Protein AF-A0A376LHN8-F1 (afdb_monomer_lite)

pLDDT: mean 84.38, std 9.04, range [45.0, 90.56]

Structure (mmCIF, N/CA/C/O backbone):
data_AF-A0A376LHN8-F1
#
_entry.id   AF-A0A376LHN8-F1
#
loop_
_atom_site.group_PDB
_atom_site.id
_atom_site.type_symbol
_atom_site.label_atom_id
_atom_site.label_alt_id
_atom_site.label_comp_id
_atom_site.label_asym_id
_atom_site.label_entity_id
_atom_site.label_seq_id
_atom_site.pdbx_PDB_ins_code
_atom_site.Cart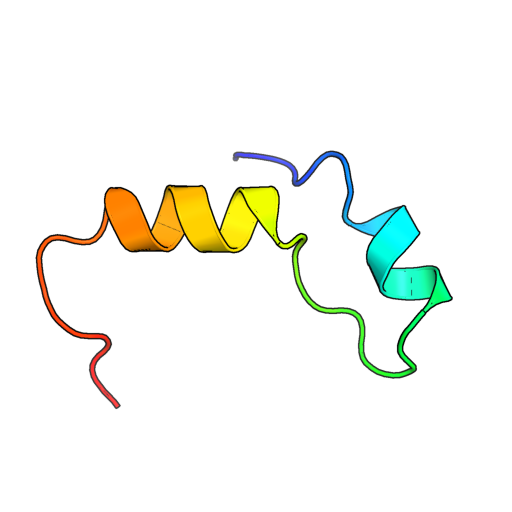n_x
_atom_site.Cartn_y
_atom_site.Cartn_z
_atom_site.occupancy
_atom_site.B_iso_or_equiv
_atom_site.auth_seq_id
_atom_site.auth_comp_id
_atom_site.auth_asym_id
_atom_site.auth_atom_id
_atom_site.pdbx_PDB_model_num
ATOM 1 N N . MET A 1 1 ? 13.630 -1.493 3.784 1.00 45.00 1 MET A N 1
ATOM 2 C CA . MET A 1 1 ? 12.245 -1.690 4.250 1.00 45.00 1 MET A CA 1
ATOM 3 C C . MET A 1 1 ? 11.709 -0.320 4.610 1.00 45.00 1 MET A C 1
ATOM 5 O O . MET A 1 1 ? 12.073 0.190 5.657 1.00 45.00 1 MET A O 1
ATOM 9 N N . SER A 1 2 ? 10.991 0.337 3.697 1.00 56.22 2 SER A N 1
ATOM 10 C CA . SER A 1 2 ? 10.296 1.578 4.052 1.00 56.22 2 SER A CA 1
ATOM 11 C C . SER A 1 2 ? 9.020 1.132 4.756 1.00 56.22 2 SER A C 1
ATOM 13 O O . SER A 1 2 ? 8.132 0.557 4.131 1.00 56.22 2 SER A O 1
ATOM 15 N N . GLN A 1 3 ? 9.057 1.193 6.084 1.00 70.44 3 GLN A N 1
ATOM 16 C CA . GLN A 1 3 ? 7.925 0.887 6.940 1.00 70.44 3 GLN A CA 1
ATOM 17 C C . GLN A 1 3 ? 7.005 2.094 6.831 1.00 70.44 3 GLN A C 1
ATOM 19 O O . GLN A 1 3 ? 7.413 3.207 7.153 1.00 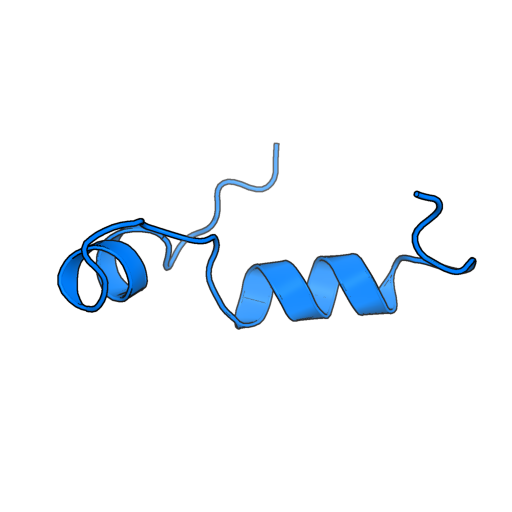70.44 3 GLN A O 1
ATOM 24 N N . ASP A 1 4 ? 5.835 1.884 6.250 1.00 84.06 4 ASP A N 1
ATOM 25 C CA . ASP A 1 4 ? 4.886 2.944 5.972 1.00 84.06 4 ASP A CA 1
ATOM 26 C C . ASP A 1 4 ? 4.402 3.587 7.291 1.00 84.06 4 ASP A C 1
ATOM 28 O O . ASP A 1 4 ? 3.651 2.956 8.039 1.00 84.06 4 ASP A O 1
ATOM 32 N N . PRO A 1 5 ? 4.812 4.832 7.599 1.00 85.94 5 PRO A N 1
ATOM 33 C CA . PRO A 1 5 ? 4.581 5.440 8.908 1.00 85.94 5 PRO A CA 1
ATOM 34 C C . PRO A 1 5 ? 3.112 5.797 9.156 1.00 85.94 5 PRO A C 1
ATOM 36 O O . PRO A 1 5 ? 2.747 6.140 10.277 1.00 85.94 5 PRO A O 1
ATOM 39 N N . PHE A 1 6 ? 2.266 5.741 8.125 1.00 89.00 6 PHE A N 1
ATOM 40 C CA . PHE A 1 6 ? 0.851 6.097 8.215 1.00 89.00 6 PHE A CA 1
ATOM 41 C C . PHE A 1 6 ? -0.081 4.921 7.928 1.00 89.00 6 PHE A C 1
ATOM 43 O O . PHE A 1 6 ? -1.276 5.119 7.702 1.00 89.00 6 PHE A O 1
ATOM 50 N N . GLN A 1 7 ? 0.450 3.700 7.951 1.00 86.44 7 GLN A N 1
ATOM 51 C CA . GLN A 1 7 ? -0.317 2.495 7.671 1.00 86.44 7 GLN A CA 1
ATOM 52 C C . GLN A 1 7 ? -1.494 2.318 8.645 1.00 86.44 7 GLN A C 1
ATOM 54 O O . GLN A 1 7 ? -2.603 2.010 8.215 1.00 86.44 7 GLN A O 1
ATOM 59 N N . GLU A 1 8 ? -1.282 2.560 9.943 1.00 86.44 8 GLU A N 1
ATOM 60 C CA . GLU A 1 8 ? -2.326 2.421 10.972 1.00 86.44 8 GLU A CA 1
ATOM 61 C C . GLU A 1 8 ? -3.487 3.405 10.753 1.00 86.44 8 GLU A C 1
ATOM 63 O O . GLU A 1 8 ? -4.650 3.021 10.834 1.00 86.44 8 GLU A O 1
ATOM 68 N N . ARG A 1 9 ? -3.182 4.645 10.350 1.00 88.94 9 ARG A N 1
ATOM 69 C CA . ARG A 1 9 ? -4.188 5.673 10.038 1.00 88.94 9 ARG A CA 1
ATOM 70 C C . ARG A 1 9 ? -5.123 5.244 8.905 1.00 88.94 9 ARG A C 1
ATOM 72 O O . ARG A 1 9 ? -6.329 5.460 8.987 1.00 88.94 9 ARG A O 1
ATOM 79 N N . GLU A 1 10 ? -4.585 4.676 7.824 1.00 86.50 10 GLU A N 1
ATOM 80 C CA . GLU A 1 10 ? -5.429 4.194 6.720 1.00 86.50 10 GLU A CA 1
ATOM 81 C C . GLU A 1 10 ? -6.160 2.894 7.084 1.00 86.50 10 GLU A C 1
ATOM 83 O O . GLU A 1 10 ? -7.276 2.669 6.609 1.00 86.50 10 GLU A O 1
ATOM 88 N N . ALA A 1 11 ? -5.580 2.068 7.959 1.00 86.25 11 ALA A N 1
ATOM 89 C CA . ALA A 1 11 ? -6.206 0.841 8.442 1.00 86.25 11 ALA A CA 1
ATOM 90 C C . ALA A 1 11 ? -7.461 1.090 9.289 1.00 86.25 11 ALA A C 1
ATOM 92 O O . ALA A 1 11 ? -8.398 0.299 9.234 1.00 86.25 11 ALA A O 1
ATOM 93 N N . GLU A 1 12 ? -7.529 2.207 10.011 1.00 87.56 12 GLU A N 1
ATOM 94 C CA . GLU A 1 12 ? -8.740 2.610 10.741 1.00 87.56 12 GLU A CA 1
ATOM 95 C C . GLU A 1 12 ? -9.895 3.008 9.809 1.00 87.56 12 GLU A C 1
ATOM 97 O O . GLU A 1 12 ? -11.067 2.917 10.177 1.00 87.56 12 GLU A O 1
ATOM 102 N N . LYS A 1 13 ? -9.581 3.460 8.591 1.00 84.94 13 LYS A N 1
ATOM 103 C CA . LYS A 1 13 ? -10.557 4.052 7.669 1.00 84.94 13 LYS A CA 1
ATOM 104 C C . LYS A 1 13 ? -11.197 3.034 6.727 1.00 84.94 13 LYS A C 1
ATOM 106 O O . LYS A 1 13 ? -12.309 3.264 6.248 1.00 84.94 13 LYS A O 1
ATOM 111 N N . TYR A 1 14 ? -10.514 1.924 6.453 1.00 82.25 14 TYR A N 1
ATOM 112 C CA . TYR A 1 14 ? -10.951 0.926 5.481 1.00 82.25 14 TYR A CA 1
ATOM 113 C C . TYR A 1 14 ? -10.872 -0.490 6.048 1.00 82.25 14 TYR A C 1
ATOM 115 O O . TYR A 1 14 ? -9.867 -0.887 6.624 1.00 82.25 14 TYR A O 1
ATOM 123 N N . ALA A 1 15 ? -11.905 -1.296 5.786 1.00 83.50 15 ALA A N 1
ATOM 124 C CA . ALA A 1 15 ? -11.947 -2.705 6.190 1.00 83.50 15 ALA A CA 1
ATOM 125 C C . ALA A 1 15 ? -10.816 -3.553 5.572 1.00 83.50 15 ALA A C 1
ATOM 127 O O . ALA A 1 15 ? -10.417 -4.560 6.148 1.00 83.50 15 ALA A O 1
ATOM 128 N N . ASN A 1 16 ? -10.298 -3.133 4.413 1.00 84.38 16 ASN A N 1
ATOM 129 C CA . ASN A 1 16 ? -9.107 -3.696 3.786 1.00 84.38 16 ASN A CA 1
ATOM 130 C C . ASN A 1 16 ? -7.993 -2.640 3.822 1.00 84.38 16 ASN A C 1
ATOM 132 O O . ASN A 1 16 ? -7.993 -1.751 2.964 1.00 84.38 16 ASN A O 1
ATOM 136 N N . PRO A 1 17 ? -7.075 -2.704 4.801 1.00 81.19 17 PRO A N 1
ATOM 137 C CA . PRO A 1 17 ? -6.020 -1.714 4.947 1.00 81.19 17 PRO A CA 1
ATOM 138 C C . PRO A 1 17 ? -5.097 -1.741 3.730 1.00 81.19 17 PRO A C 1
ATOM 140 O O . PRO A 1 17 ? -4.546 -2.780 3.361 1.00 81.19 17 PRO A O 1
ATOM 143 N N . ILE A 1 18 ? -4.930 -0.578 3.112 1.00 85.50 18 ILE A N 1
ATOM 144 C CA . ILE A 1 18 ? -3.952 -0.341 2.052 1.00 85.50 18 ILE A CA 1
ATOM 145 C C . ILE A 1 18 ? -2.765 0.441 2.627 1.00 85.50 18 ILE A C 1
ATOM 147 O O . ILE A 1 18 ? -2.910 1.070 3.678 1.00 85.50 18 ILE A O 1
ATOM 151 N N . PRO A 1 19 ? -1.600 0.441 1.956 1.00 90.50 19 PRO A N 1
ATOM 152 C CA . PRO A 1 19 ? -0.532 1.363 2.305 1.00 90.50 19 PRO A CA 1
ATOM 153 C C . PRO A 1 19 ? -1.008 2.815 2.215 1.00 90.50 19 PRO A C 1
ATOM 155 O O . PRO A 1 19 ? -1.926 3.150 1.459 1.00 90.50 19 PRO A O 1
ATOM 158 N N . SER A 1 20 ? -0.345 3.687 2.954 1.00 89.94 20 SER A N 1
ATOM 159 C CA . SER A 1 20 ? -0.620 5.103 2.995 1.00 89.94 20 SER A CA 1
ATOM 160 C C . SER A 1 20 ? -0.474 5.743 1.634 1.00 89.94 20 SER A C 1
ATOM 162 O O . SER A 1 20 ? 0.309 5.333 0.767 1.00 89.94 20 SER A O 1
ATOM 164 N N . ARG A 1 21 ? -1.236 6.820 1.465 1.00 90.56 21 ARG A N 1
ATOM 165 C CA . ARG A 1 21 ? -1.190 7.644 0.267 1.00 90.56 21 ARG A CA 1
ATOM 166 C C . ARG A 1 21 ? 0.236 8.112 -0.023 1.00 90.56 21 ARG A C 1
ATOM 168 O O . ARG A 1 21 ? 0.658 8.102 -1.177 1.00 90.56 21 ARG A O 1
ATOM 175 N N . GLU A 1 22 ? 0.958 8.528 1.010 1.00 90.00 22 GLU A N 1
ATOM 176 C CA . GLU A 1 22 ? 2.327 9.029 0.922 1.00 90.00 22 GLU A CA 1
ATOM 177 C C . GLU A 1 22 ? 3.274 7.951 0.388 1.00 90.00 22 GLU A C 1
ATOM 179 O O . GLU A 1 22 ? 4.012 8.195 -0.569 1.00 90.00 22 GLU A O 1
ATOM 184 N N . PHE A 1 23 ? 3.183 6.742 0.943 1.00 90.19 23 PHE A N 1
ATOM 185 C CA . PHE A 1 23 ? 3.981 5.602 0.511 1.00 90.19 23 PHE A CA 1
ATOM 186 C C . PHE A 1 23 ? 3.671 5.192 -0.934 1.00 90.19 23 PHE A C 1
ATOM 188 O O . PHE A 1 23 ? 4.584 4.961 -1.729 1.00 90.19 23 PHE A O 1
ATOM 195 N N . ILE A 1 24 ? 2.388 5.144 -1.307 1.00 90.06 24 ILE A N 1
ATOM 196 C CA . ILE A 1 24 ? 1.963 4.814 -2.674 1.00 90.06 24 ILE A CA 1
ATOM 197 C C . ILE A 1 24 ? 2.525 5.832 -3.666 1.00 90.06 24 ILE A C 1
ATOM 199 O O . ILE A 1 24 ? 3.071 5.442 -4.696 1.00 90.06 24 ILE A O 1
ATOM 203 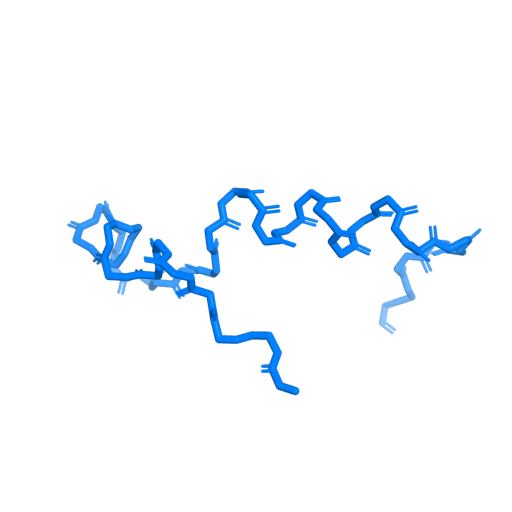N N . LEU A 1 25 ? 2.431 7.128 -3.369 1.00 89.94 25 LEU A N 1
ATOM 204 C CA . LEU A 1 25 ? 2.938 8.169 -4.262 1.00 89.94 25 LEU A CA 1
ATOM 205 C C . LEU A 1 25 ? 4.458 8.122 -4.396 1.00 89.94 25 LEU A C 1
ATOM 207 O O . LEU A 1 25 ? 4.950 8.204 -5.516 1.00 89.94 25 LEU A O 1
ATOM 211 N N . GLU A 1 26 ? 5.199 7.944 -3.301 1.00 90.38 26 GLU A N 1
ATOM 212 C CA . GLU A 1 26 ? 6.655 7.765 -3.358 1.00 90.38 26 GLU A CA 1
ATOM 213 C C . GLU A 1 26 ? 7.038 6.533 -4.195 1.00 90.38 26 GLU A C 1
ATOM 215 O O . GLU A 1 26 ? 7.997 6.554 -4.970 1.00 90.38 26 GLU A O 1
ATOM 220 N N . HIS A 1 27 ? 6.280 5.446 -4.065 1.00 89.19 27 HIS A N 1
ATOM 221 C CA . HIS A 1 27 ? 6.515 4.240 -4.844 1.00 89.19 27 HIS A CA 1
ATOM 222 C C . HIS A 1 27 ? 6.210 4.448 -6.334 1.00 89.19 27 HIS A C 1
ATOM 224 O O . HIS A 1 27 ? 6.970 3.990 -7.186 1.00 89.19 27 HIS A O 1
ATOM 230 N N . LEU A 1 28 ? 5.128 5.163 -6.658 1.00 89.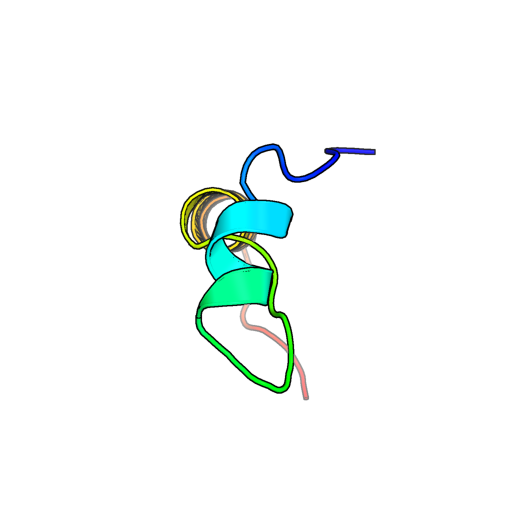25 28 LEU A N 1
ATOM 231 C CA . LEU A 1 28 ? 4.748 5.485 -8.033 1.00 89.25 28 LEU A CA 1
ATOM 232 C C . LEU A 1 28 ? 5.731 6.456 -8.694 1.00 89.25 28 LEU A C 1
ATOM 234 O O . LEU A 1 28 ? 6.046 6.270 -9.864 1.00 89.25 28 LEU A O 1
ATOM 238 N N . THR A 1 29 ? 6.251 7.453 -7.973 1.00 89.56 29 THR A N 1
ATOM 239 C CA . THR A 1 29 ? 7.222 8.412 -8.530 1.00 89.56 29 THR A CA 1
ATOM 240 C C . THR A 1 29 ? 8.575 7.773 -8.819 1.00 89.56 29 THR A C 1
ATOM 242 O O . THR A 1 29 ? 9.209 8.117 -9.812 1.00 89.56 29 THR A O 1
ATOM 245 N N . LYS A 1 30 ? 9.012 6.811 -7.998 1.00 89.00 30 LYS A N 1
ATOM 246 C CA . LYS A 1 30 ? 10.230 6.021 -8.256 1.00 89.00 30 LYS A CA 1
ATOM 247 C C . LYS A 1 30 ? 10.072 5.038 -9.413 1.00 89.00 30 LYS A C 1
ATOM 249 O O . LYS A 1 30 ? 11.059 4.480 -9.891 1.00 89.00 30 LYS A O 1
ATOM 254 N N . ARG A 1 31 ? 8.839 4.763 -9.834 1.00 86.19 31 ARG A N 1
ATOM 255 C CA . ARG A 1 31 ? 8.556 3.773 -10.861 1.00 86.19 31 ARG A CA 1
ATOM 256 C C . ARG A 1 31 ? 8.687 4.404 -12.247 1.00 86.19 31 ARG A C 1
ATOM 258 O O . ARG A 1 31 ? 7.848 5.183 -12.673 1.00 86.19 31 ARG A O 1
ATOM 265 N N . GLU A 1 32 ? 9.710 3.997 -12.989 1.00 83.62 32 GLU A N 1
ATOM 266 C CA . GLU A 1 32 ? 9.971 4.516 -14.344 1.00 83.62 32 GLU A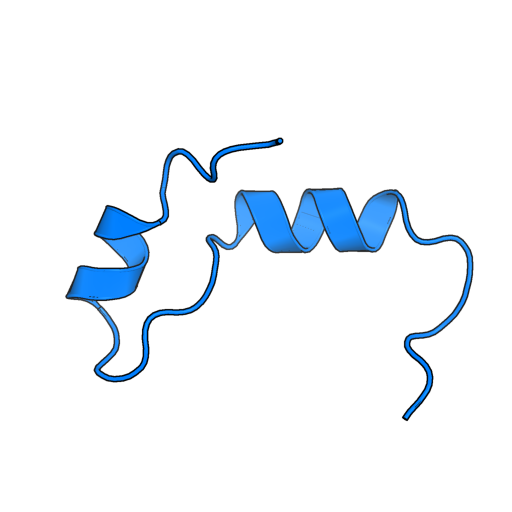 CA 1
ATOM 267 C C . GLU A 1 32 ? 9.102 3.874 -15.439 1.00 83.62 32 GLU A C 1
ATOM 269 O O . GLU A 1 32 ? 9.013 4.383 -16.554 1.00 83.62 32 GLU A O 1
ATOM 274 N N . LYS A 1 33 ? 8.474 2.725 -15.154 1.00 85.12 33 LYS A N 1
ATOM 275 C CA . LYS A 1 33 ? 7.705 1.933 -16.128 1.00 85.12 33 LYS A CA 1
ATOM 276 C C . LYS A 1 33 ? 6.300 1.629 -15.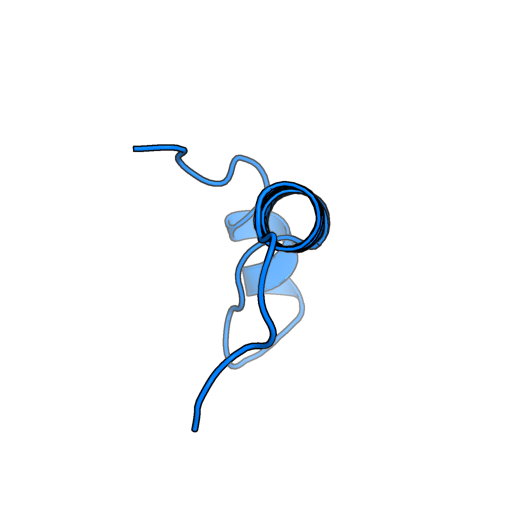606 1.00 85.12 33 LYS A C 1
ATOM 278 O O . LYS A 1 33 ? 6.137 1.484 -14.396 1.00 85.12 33 LYS A O 1
ATOM 283 N N . PRO A 1 34 ? 5.289 1.447 -16.474 1.00 86.44 34 PRO A N 1
ATOM 284 C CA . PRO A 1 34 ? 3.937 1.096 -16.043 1.00 86.44 34 PRO A CA 1
ATOM 285 C C . PRO A 1 34 ? 3.900 -0.129 -15.120 1.00 86.44 34 PRO A C 1
ATOM 287 O O . PRO A 1 34 ? 4.760 -1.016 -15.187 1.00 86.44 34 PRO A O 1
ATOM 290 N N . ALA A 1 35 ? 2.910 -0.181 -14.229 1.00 84.56 35 ALA A N 1
ATOM 291 C CA . ALA A 1 35 ? 2.586 -1.414 -13.517 1.00 84.56 35 ALA A CA 1
ATOM 292 C C . ALA A 1 35 ? 2.170 -2.476 -14.545 1.00 84.56 35 ALA A C 1
ATOM 294 O O . ALA A 1 35 ? 1.244 -2.248 -15.320 1.00 84.56 35 ALA A O 1
ATOM 295 N N . SER A 1 36 ? 2.898 -3.594 -14.603 1.00 83.81 36 SER A N 1
ATOM 296 C CA . SER A 1 36 ? 2.494 -4.744 -15.412 1.00 83.81 36 SER A CA 1
ATOM 297 C C . SER A 1 36 ? 1.440 -5.548 -14.658 1.00 83.81 36 SER A C 1
ATOM 299 O O . SER A 1 36 ? 1.426 -5.539 -13.426 1.00 83.81 36 SER A O 1
ATOM 301 N N . ARG A 1 37 ? 0.560 -6.200 -15.417 1.00 79.38 37 ARG A N 1
ATOM 302 C CA . ARG A 1 37 ? -0.531 -7.029 -14.899 1.00 79.38 37 ARG A CA 1
ATOM 303 C C . ARG A 1 37 ? -0.030 -8.341 -14.307 1.00 79.38 37 ARG A C 1
ATOM 305 O O . ARG A 1 37 ? 0.998 -8.840 -14.818 1.00 79.38 37 ARG A O 1
#

Radius of gyration: 11.39 Å; chains: 1; bounding box: 24×16×27 Å

Organism: Escherichia coli (NCBI:txid562)

Sequence (37 aa):
MSQDPFQEREAEKYANPIPSREFILEHLTKREKPASR

Secondary structure (DSSP, 8-state):
----TTHHHHHHH-SSPPPPHHHHHHHHHT--SPPP-

Foldseek 3Di:
DPDQPCQVVQVVVDVDGDGDPVVVVVVVVPDPDDDDD